Protein AF-A0A2L0I0I6-F1 (afdb_monomer_lite)

pLDDT: mean 92.63, std 5.39, range [59.56, 97.06]

Secondary structure (DSSP, 8-state):
--EEEEEEEEEEEETTEEEEEEEEEETTS-EEEEEEEEETT--EE-TTHHHH--SHHHHHHHHHHHHSHHHHHHHHHHH--

Foldseek 3Di:
DAWDDKAFPAKDADPFGIKTWIWTAHPVRDIDIDIWDAGPVLDIDRVVCCVVQPDPNSVVVVVCQSPDPVNVVVNVVRHVD

Structure (mmCIF, N/CA/C/O backbone):
data_AF-A0A2L0I0I6-F1
#
_entry.id   AF-A0A2L0I0I6-F1
#
loop_
_atom_site.group_PDB
_atom_site.id
_atom_site.type_symbol
_atom_site.label_atom_id
_atom_site.label_alt_id
_atom_site.label_comp_id
_atom_site.label_asym_id
_atom_site.label_entity_id
_atom_site.label_seq_id
_atom_site.pdbx_PDB_ins_code
_atom_site.Cartn_x
_atom_site.Cartn_y
_atom_site.Cartn_z
_atom_site.occupancy
_atom_site.B_iso_or_equiv
_atom_site.auth_seq_id
_atom_site.auth_comp_id
_atom_site.auth_asym_id
_atom_site.auth_atom_id
_atom_site.pdbx_PDB_model_num
ATOM 1 N N . MET A 1 1 ? 6.319 -0.605 -14.595 1.00 73.25 1 MET A N 1
ATOM 2 C CA . MET A 1 1 ? 6.759 0.685 -14.042 1.00 73.25 1 MET A CA 1
ATOM 3 C C . MET A 1 1 ? 7.593 0.325 -12.837 1.00 73.25 1 MET A C 1
ATOM 5 O O . MET A 1 1 ? 7.002 0.106 -11.799 1.00 73.25 1 MET A O 1
ATOM 9 N N . LEU A 1 2 ? 8.911 0.178 -12.985 1.00 85.56 2 LEU A N 1
ATOM 10 C CA . LEU A 1 2 ? 9.733 -0.365 -11.900 1.00 85.56 2 LEU A CA 1
ATOM 11 C C . LEU A 1 2 ? 9.589 0.498 -10.640 1.00 85.56 2 LEU A C 1
ATOM 13 O O . LEU A 1 2 ? 9.827 1.705 -10.687 1.00 85.56 2 LEU A O 1
ATOM 17 N N . ILE A 1 3 ? 9.115 -0.123 -9.560 1.00 92.25 3 ILE A N 1
ATOM 18 C CA . ILE A 1 3 ? 8.934 0.509 -8.250 1.00 92.25 3 ILE A CA 1
ATOM 19 C C . ILE A 1 3 ? 10.213 0.316 -7.437 1.00 92.25 3 ILE A C 1
ATOM 21 O O . ILE A 1 3 ? 10.620 -0.823 -7.204 1.00 92.25 3 ILE A O 1
ATOM 25 N N . ASP A 1 4 ? 10.787 1.415 -6.951 1.00 92.62 4 ASP A N 1
ATOM 26 C CA . ASP A 1 4 ? 11.982 1.395 -6.102 1.00 92.62 4 ASP A CA 1
ATOM 27 C C . ASP A 1 4 ? 11.617 1.456 -4.615 1.00 92.62 4 ASP A C 1
ATOM 29 O O . ASP A 1 4 ? 12.229 0.773 -3.788 1.00 92.62 4 ASP A O 1
ATOM 33 N N . ALA A 1 5 ? 10.598 2.246 -4.261 1.00 94.19 5 ALA A N 1
ATOM 34 C CA . ALA A 1 5 ? 10.191 2.429 -2.874 1.00 94.19 5 ALA A CA 1
ATOM 35 C C . ALA A 1 5 ? 8.690 2.684 -2.716 1.00 94.19 5 ALA A C 1
ATOM 37 O O . ALA A 1 5 ? 8.019 3.233 -3.592 1.00 94.19 5 ALA A O 1
ATOM 38 N N . ILE A 1 6 ? 8.172 2.303 -1.545 1.00 95.69 6 ILE A N 1
ATOM 39 C CA . ILE A 1 6 ? 6.831 2.668 -1.091 1.00 95.69 6 ILE A CA 1
ATOM 40 C C . ILE A 1 6 ? 6.939 3.249 0.315 1.00 95.69 6 ILE A C 1
ATOM 42 O O . ILE A 1 6 ? 7.409 2.579 1.235 1.00 95.69 6 ILE A O 1
ATOM 46 N N . ALA A 1 7 ? 6.462 4.478 0.487 1.00 96.00 7 ALA A N 1
ATOM 47 C CA . ALA A 1 7 ? 6.391 5.151 1.774 1.00 96.00 7 ALA A CA 1
ATOM 48 C C . ALA A 1 7 ? 4.945 5.212 2.274 1.00 96.00 7 ALA A C 1
ATOM 50 O O . ALA A 1 7 ? 4.023 5.550 1.530 1.00 96.00 7 ALA A O 1
ATOM 51 N N . LEU A 1 8 ? 4.743 4.916 3.558 1.00 97.00 8 LEU A N 1
ATOM 52 C CA . LEU A 1 8 ? 3.468 5.131 4.237 1.00 97.00 8 LEU A CA 1
ATOM 53 C C . LEU A 1 8 ? 3.390 6.588 4.708 1.00 97.00 8 LEU A C 1
ATOM 55 O O . LEU A 1 8 ? 4.204 7.015 5.518 1.00 97.00 8 LEU A O 1
ATOM 59 N N . LEU A 1 9 ? 2.406 7.342 4.214 1.00 96.88 9 LEU A N 1
ATOM 60 C CA . LEU A 1 9 ? 2.236 8.765 4.528 1.00 96.88 9 LEU A CA 1
ATOM 61 C C . LEU A 1 9 ? 1.261 8.995 5.685 1.00 96.88 9 LEU A C 1
ATOM 63 O O . LEU A 1 9 ? 1.457 9.881 6.516 1.00 96.88 9 LEU A O 1
ATOM 67 N N . SER A 1 10 ? 0.176 8.222 5.719 1.00 96.50 10 SER A N 1
ATOM 68 C CA . SER A 1 10 ? -0.797 8.235 6.813 1.00 96.50 10 SER A CA 1
ATOM 69 C C . SER A 1 10 ? -1.616 6.951 6.828 1.00 96.50 10 SER A C 1
ATOM 71 O O . SER A 1 10 ? -1.738 6.267 5.810 1.00 96.50 10 SER A O 1
ATOM 73 N N . ALA A 1 11 ? -2.232 6.647 7.969 1.00 97.00 11 ALA A N 1
ATOM 74 C CA . ALA A 1 11 ? -3.216 5.583 8.064 1.00 97.00 11 ALA A CA 1
ATOM 75 C C . ALA A 1 11 ? -4.410 5.994 8.925 1.00 97.00 11 ALA A C 1
ATOM 77 O O . ALA A 1 11 ? -4.300 6.811 9.838 1.00 97.00 11 ALA A O 1
ATOM 78 N N . LYS A 1 12 ? -5.568 5.406 8.632 1.00 95.94 12 LYS A N 1
ATOM 79 C CA . LYS A 1 12 ? -6.806 5.610 9.381 1.00 95.94 12 LYS A CA 1
ATOM 80 C C . LYS A 1 12 ? -7.566 4.300 9.513 1.00 95.94 12 LYS A C 1
ATOM 82 O O . LYS A 1 12 ? -7.749 3.582 8.534 1.00 95.94 12 LYS A O 1
ATOM 87 N N . LYS A 1 13 ? -8.085 4.022 10.708 1.00 95.06 13 LYS A N 1
ATOM 88 C CA . LYS A 1 13 ? -8.991 2.894 10.942 1.00 95.06 13 LYS A CA 1
ATOM 89 C C . LYS A 1 13 ? -10.377 3.212 10.382 1.00 95.06 13 LYS A C 1
ATOM 91 O O . LYS A 1 13 ? -10.899 4.311 10.581 1.00 95.06 13 LYS A O 1
ATOM 96 N N . ASN A 1 14 ? -10.984 2.251 9.699 1.00 90.88 14 ASN A N 1
ATOM 97 C CA . ASN A 1 14 ? -12.355 2.344 9.207 1.00 90.88 14 ASN A CA 1
ATOM 98 C C . ASN A 1 14 ? -13.160 1.102 9.632 1.00 90.88 14 ASN A C 1
ATOM 100 O O . ASN A 1 14 ? -12.659 0.236 10.347 1.00 90.88 14 ASN A O 1
ATOM 104 N N . THR A 1 15 ? -14.435 1.031 9.244 1.00 91.81 15 THR A N 1
ATOM 105 C CA . THR A 1 15 ? -15.332 -0.070 9.637 1.00 91.81 15 THR A CA 1
ATOM 106 C C . THR A 1 15 ? -14.989 -1.416 9.001 1.00 91.81 15 THR A C 1
ATOM 108 O O . THR A 1 15 ? -15.519 -2.428 9.443 1.00 91.81 15 THR A O 1
ATOM 111 N N . LYS A 1 16 ? -14.145 -1.432 7.965 1.00 89.19 16 LYS A N 1
ATOM 112 C CA . LYS A 1 16 ? -13.745 -2.627 7.214 1.00 89.19 16 LYS A CA 1
ATOM 113 C C . LYS A 1 16 ? -12.294 -3.052 7.478 1.00 89.19 16 LYS A C 1
ATOM 115 O O . LYS A 1 16 ? -11.880 -4.076 6.955 1.00 89.19 16 LYS A O 1
ATOM 120 N N . GLY A 1 17 ? -11.537 -2.270 8.249 1.00 95.31 17 GLY A N 1
ATOM 121 C CA . GLY A 1 17 ? -10.103 -2.444 8.453 1.00 95.31 17 GLY A CA 1
ATOM 122 C C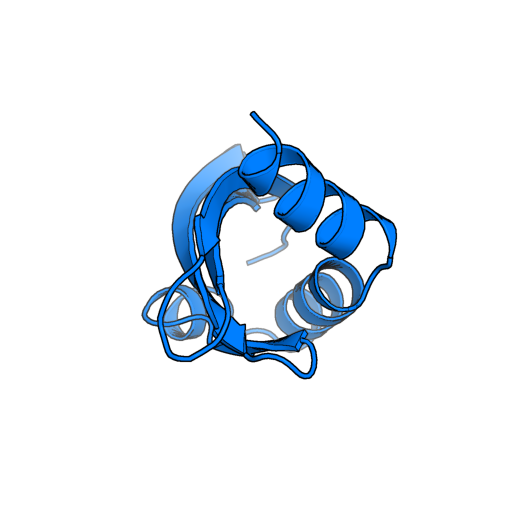 . GLY A 1 17 ? -9.403 -1.093 8.537 1.00 95.31 17 GLY A C 1
ATOM 123 O O . GLY A 1 17 ? -9.631 -0.309 9.468 1.00 95.31 17 GLY A O 1
ATOM 124 N N . TYR A 1 18 ? -8.562 -0.811 7.550 1.00 95.81 18 TYR A N 1
ATOM 125 C CA . TYR A 1 18 ? -7.669 0.335 7.509 1.00 95.81 18 TYR A CA 1
ATOM 126 C C . TYR A 1 18 ? -7.639 0.964 6.114 1.00 95.81 18 TYR A C 1
ATOM 128 O O . TYR A 1 18 ? -7.759 0.300 5.090 1.00 95.81 18 TYR A O 1
ATOM 136 N N . SER A 1 19 ? -7.454 2.276 6.077 1.00 96.19 19 SER A N 1
ATOM 137 C CA . SER A 1 19 ? -7.117 3.025 4.873 1.00 96.19 19 SER A CA 1
ATOM 138 C C . SER A 1 19 ? -5.714 3.572 5.062 1.00 96.19 19 SER A C 1
ATOM 140 O O . SER A 1 19 ? -5.477 4.279 6.041 1.00 96.19 19 SER A O 1
ATOM 142 N N . ALA A 1 20 ? -4.810 3.282 4.135 1.00 96.75 20 ALA A N 1
ATOM 143 C CA . ALA A 1 20 ? -3.448 3.803 4.144 1.00 96.75 20 ALA A CA 1
ATOM 144 C C . ALA A 1 20 ? -3.247 4.712 2.931 1.00 96.75 20 ALA A C 1
ATOM 146 O O . ALA A 1 20 ? -3.619 4.347 1.818 1.00 96.75 20 ALA A O 1
ATOM 147 N N . HIS A 1 21 ? -2.694 5.902 3.150 1.00 96.88 21 HIS A N 1
ATOM 148 C CA . HIS A 1 21 ? -2.219 6.764 2.076 1.00 96.88 21 HIS A CA 1
ATOM 149 C C . HIS A 1 21 ? -0.722 6.532 1.910 1.00 96.88 21 HIS A C 1
ATOM 151 O O . HIS A 1 21 ? 0.022 6.618 2.890 1.00 96.88 21 HIS A O 1
ATOM 157 N N . ILE A 1 22 ? -0.298 6.216 0.694 1.00 97.06 22 ILE A N 1
ATOM 158 C CA . ILE A 1 22 ? 1.071 5.832 0.365 1.00 97.06 22 ILE A CA 1
ATOM 159 C C . ILE A 1 22 ? 1.617 6.703 -0.762 1.00 97.06 22 ILE A C 1
ATOM 161 O O . ILE A 1 22 ? 0.848 7.273 -1.538 1.00 97.06 22 ILE A O 1
ATOM 165 N N . GLN A 1 23 ? 2.938 6.744 -0.864 1.00 96.69 23 GLN A N 1
ATOM 166 C CA . GLN A 1 23 ? 3.685 7.286 -1.992 1.00 96.69 23 GLN A CA 1
ATOM 167 C C . GLN A 1 23 ? 4.528 6.172 -2.603 1.00 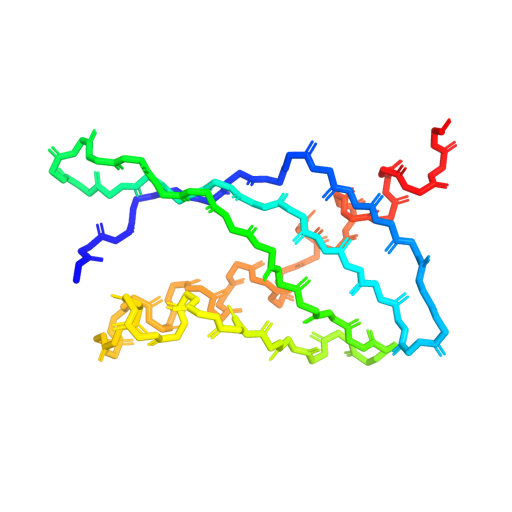96.69 23 GLN A C 1
ATOM 169 O O . GLN A 1 23 ? 5.157 5.408 -1.875 1.00 96.69 23 GLN A O 1
ATOM 174 N N . ILE A 1 24 ? 4.517 6.080 -3.925 1.00 95.44 24 ILE A N 1
ATOM 175 C CA . ILE A 1 24 ? 5.317 5.155 -4.721 1.00 95.44 24 ILE A CA 1
ATOM 176 C C . ILE A 1 24 ? 6.363 5.985 -5.450 1.00 95.44 24 ILE A C 1
ATOM 178 O O . ILE A 1 24 ? 6.002 6.935 -6.143 1.00 95.44 24 ILE A O 1
ATOM 182 N N . GLU A 1 25 ? 7.623 5.599 -5.310 1.00 95.25 25 GLU A N 1
ATOM 183 C CA . GLU A 1 25 ? 8.741 6.131 -6.086 1.00 95.25 25 GLU A CA 1
ATOM 184 C C . GLU A 1 25 ? 9.139 5.101 -7.144 1.00 95.25 25 GLU A C 1
ATOM 186 O O . GLU A 1 25 ? 9.320 3.914 -6.846 1.00 95.25 25 GLU A O 1
ATOM 191 N N . THR A 1 26 ? 9.226 5.548 -8.392 1.00 92.38 26 THR A N 1
ATOM 192 C CA . THR A 1 26 ? 9.564 4.710 -9.544 1.00 92.38 26 THR A CA 1
ATOM 193 C C . THR A 1 26 ? 10.995 4.965 -9.994 1.00 92.38 26 THR A C 1
ATOM 195 O O . THR A 1 26 ? 11.520 6.063 -9.824 1.00 92.38 26 THR A O 1
ATOM 198 N N . SER A 1 27 ? 11.623 3.986 -10.649 1.00 90.62 27 SER A N 1
ATOM 199 C CA . SER A 1 27 ? 13.038 4.091 -11.046 1.00 90.62 27 SER A CA 1
ATOM 200 C C . SER A 1 27 ? 13.335 5.182 -12.083 1.00 90.62 27 SER A C 1
ATOM 202 O O . SER A 1 27 ? 14.496 5.490 -12.345 1.00 90.62 27 SER A O 1
ATOM 204 N N . ASP A 1 28 ? 12.306 5.764 -12.705 1.00 90.50 28 ASP A N 1
ATOM 205 C CA . ASP A 1 28 ? 12.433 6.938 -13.578 1.00 90.50 28 ASP A CA 1
ATOM 206 C C . ASP A 1 28 ? 12.353 8.280 -12.820 1.00 90.50 28 ASP A C 1
ATOM 208 O O . ASP A 1 28 ? 12.420 9.340 -13.444 1.00 90.50 28 ASP A O 1
ATOM 212 N N . GLY A 1 29 ? 12.251 8.240 -11.487 1.00 90.88 29 GLY A N 1
ATOM 213 C CA . GLY A 1 29 ? 12.150 9.401 -10.605 1.00 90.88 29 GLY A CA 1
ATOM 214 C C . GLY A 1 29 ? 10.738 9.976 -10.479 1.00 90.88 29 GLY A C 1
ATOM 215 O O . GLY A 1 29 ? 10.581 11.073 -9.942 1.00 90.88 29 GLY A O 1
ATOM 216 N N . SER A 1 30 ? 9.712 9.287 -10.991 1.00 91.56 30 SER A N 1
ATOM 217 C CA . SER A 1 30 ? 8.322 9.707 -10.800 1.00 91.56 30 SER A CA 1
ATOM 218 C C . SER A 1 30 ? 7.813 9.331 -9.407 1.00 91.56 30 SER A C 1
ATOM 220 O O . SER A 1 30 ? 8.170 8.302 -8.836 1.00 91.56 30 SER A O 1
ATOM 222 N N . GLU A 1 31 ? 6.912 10.158 -8.879 1.00 94.38 31 GLU A N 1
ATOM 223 C CA . GLU A 1 31 ? 6.250 9.916 -7.600 1.00 94.38 31 GLU A CA 1
ATOM 224 C C . GLU A 1 31 ? 4.734 9.859 -7.789 1.00 94.38 31 GLU A C 1
ATOM 226 O O . GLU A 1 31 ? 4.121 10.757 -8.375 1.00 94.38 31 GLU A O 1
ATOM 231 N N . ILE A 1 32 ? 4.113 8.800 -7.273 1.00 92.81 32 ILE A N 1
ATOM 232 C CA . ILE A 1 32 ? 2.670 8.576 -7.366 1.00 92.81 32 ILE A CA 1
ATOM 233 C C . ILE A 1 32 ? 2.127 8.339 -5.963 1.00 92.81 32 ILE A C 1
ATOM 235 O O . ILE A 1 32 ? 2.478 7.357 -5.315 1.00 92.81 32 ILE A O 1
ATOM 239 N N . SER A 1 33 ? 1.214 9.198 -5.515 1.00 95.25 33 SER A N 1
ATOM 240 C CA . SER A 1 33 ? 0.557 9.039 -4.216 1.00 95.25 33 SER A CA 1
ATOM 241 C C . SER A 1 33 ? -0.883 8.583 -4.371 1.00 95.25 33 SER A C 1
ATOM 243 O O . SER A 1 33 ? -1.622 9.071 -5.228 1.00 95.25 33 SER A O 1
ATOM 245 N N . GLY A 1 34 ? -1.309 7.659 -3.518 1.00 95.00 34 GLY A N 1
ATOM 246 C CA . GLY A 1 34 ? -2.640 7.075 -3.586 1.00 95.00 34 GLY A CA 1
ATOM 247 C C . GLY A 1 34 ? -3.059 6.409 -2.290 1.00 95.00 34 GLY A C 1
ATOM 248 O O . GLY A 1 34 ? -2.264 6.212 -1.377 1.00 95.00 34 GLY A O 1
ATOM 249 N N . SER A 1 35 ? -4.345 6.087 -2.198 1.00 95.25 35 SER A N 1
ATOM 250 C CA . SER A 1 35 ? -4.899 5.412 -1.029 1.00 95.25 35 SER A CA 1
ATOM 251 C C . SER A 1 35 ? -5.193 3.956 -1.346 1.00 95.25 35 SER A C 1
ATOM 253 O O . SER A 1 35 ? -5.856 3.661 -2.340 1.00 95.25 35 SER A O 1
ATOM 255 N N . ILE A 1 36 ? -4.767 3.072 -0.452 1.00 96.06 36 ILE A N 1
ATOM 256 C CA . ILE A 1 36 ? -5.111 1.652 -0.459 1.00 96.06 36 ILE A CA 1
ATOM 257 C C . ILE A 1 36 ? -6.063 1.345 0.697 1.00 96.06 36 ILE A C 1
ATOM 259 O O . ILE A 1 36 ? -6.086 2.049 1.715 1.00 96.06 36 ILE A O 1
ATOM 263 N N . GLN A 1 37 ? -6.857 0.293 0.537 1.00 96.69 37 GLN A N 1
ATOM 264 C CA . GLN A 1 37 ? -7.636 -0.287 1.630 1.00 96.69 37 GLN A CA 1
ATOM 265 C C . GLN A 1 37 ? -6.974 -1.581 2.080 1.00 96.69 37 GLN A C 1
ATOM 267 O O . GLN A 1 37 ? -6.506 -2.339 1.240 1.00 96.69 37 GLN A O 1
ATOM 272 N N . LEU A 1 38 ? -6.955 -1.816 3.384 1.00 96.00 38 LEU A N 1
ATOM 273 C CA . LEU A 1 38 ? -6.521 -3.054 4.021 1.00 96.00 38 LEU A CA 1
ATOM 274 C C . LEU A 1 38 ? -7.690 -3.536 4.870 1.00 96.00 38 LEU A C 1
ATOM 276 O O . LEU A 1 38 ? -8.282 -2.726 5.587 1.00 96.00 38 LEU A O 1
ATOM 280 N N . ASP A 1 39 ? -8.047 -4.808 4.808 1.00 95.12 39 ASP A N 1
ATOM 281 C CA . ASP A 1 39 ? -9.052 -5.346 5.721 1.00 95.12 39 ASP A CA 1
ATOM 282 C C . ASP A 1 39 ? -8.443 -5.763 7.074 1.00 95.12 39 ASP A C 1
ATOM 284 O O . ASP A 1 39 ? -7.294 -5.447 7.396 1.00 95.12 39 ASP A O 1
ATOM 288 N N . HIS A 1 40 ? -9.238 -6.419 7.920 1.00 91.50 40 HIS A N 1
ATOM 289 C CA . HIS A 1 40 ? -8.776 -6.905 9.224 1.00 91.50 40 HIS A CA 1
ATOM 290 C C . HIS A 1 40 ? -7.802 -8.090 9.138 1.00 91.50 40 HIS A C 1
ATOM 292 O O . HIS A 1 40 ? -7.109 -8.360 10.119 1.00 91.50 40 HIS A O 1
ATOM 298 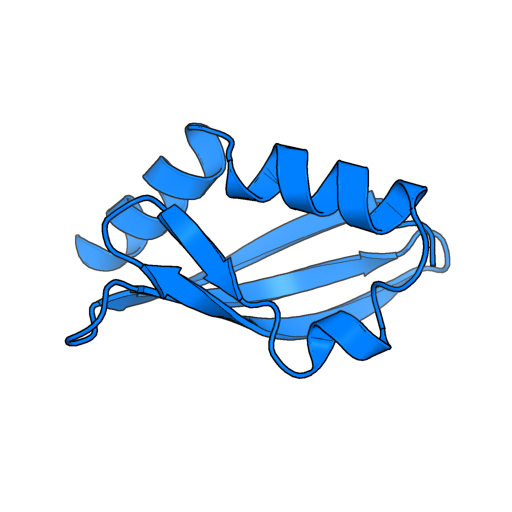N N . GLU A 1 41 ? -7.741 -8.770 7.994 1.00 93.12 41 GLU A N 1
ATOM 299 C CA . GLU A 1 41 ? -6.827 -9.880 7.711 1.00 93.12 41 GLU A CA 1
ATOM 300 C C . GLU A 1 41 ? -5.557 -9.404 6.981 1.00 93.12 41 GLU A C 1
ATOM 302 O O . GLU A 1 41 ? -4.642 -10.195 6.763 1.00 93.12 41 GLU A O 1
ATOM 307 N N . TRP A 1 42 ? -5.449 -8.092 6.725 1.00 92.31 42 TRP A N 1
ATOM 308 C CA . TRP A 1 42 ? -4.375 -7.431 5.977 1.00 92.31 42 TRP A CA 1
ATOM 309 C C . TRP A 1 42 ? -4.366 -7.725 4.477 1.00 92.31 42 TRP A C 1
ATOM 311 O O . TRP A 1 42 ? -3.361 -7.456 3.812 1.00 92.31 42 TRP A O 1
ATOM 321 N N . ASP A 1 43 ? -5.487 -8.188 3.929 1.00 94.12 43 ASP A N 1
ATOM 322 C CA . ASP A 1 43 ? -5.669 -8.232 2.485 1.00 94.12 43 ASP A CA 1
ATOM 323 C C . ASP A 1 43 ? -5.863 -6.809 1.962 1.00 94.12 43 ASP A C 1
ATOM 325 O O . ASP A 1 43 ? -6.618 -6.006 2.525 1.00 94.12 43 ASP A O 1
ATOM 329 N N . TYR A 1 44 ? -5.156 -6.473 0.880 1.00 94.12 44 TYR A N 1
ATOM 330 C CA . TYR A 1 44 ? -5.115 -5.114 0.354 1.00 94.12 44 TYR A CA 1
ATOM 331 C C . TYR A 1 44 ? -5.868 -4.952 -0.967 1.00 94.12 44 TYR A C 1
ATOM 333 O O . TYR A 1 44 ? -5.917 -5.828 -1.830 1.00 94.12 44 TYR A O 1
ATOM 341 N N . GLN A 1 45 ? -6.415 -3.756 -1.160 1.00 94.50 45 GLN A N 1
ATOM 342 C CA . GLN A 1 45 ? -6.998 -3.299 -2.412 1.00 94.50 45 GLN A CA 1
ATOM 343 C C . GLN A 1 45 ? -6.309 -2.009 -2.847 1.00 94.50 45 GLN A C 1
ATOM 345 O O . GLN A 1 45 ? -6.386 -0.985 -2.166 1.00 94.50 45 GLN A O 1
ATOM 350 N N . LEU A 1 46 ? -5.670 -2.058 -4.017 1.00 92.19 46 LEU A N 1
ATOM 351 C CA . LEU A 1 46 ? -4.884 -0.954 -4.578 1.00 92.19 46 LEU A CA 1
ATOM 352 C C . LEU A 1 46 ? -5.729 0.224 -5.093 1.00 92.19 46 LEU A C 1
ATOM 354 O O . LEU A 1 46 ? -5.194 1.295 -5.365 1.00 92.19 46 LEU A O 1
ATOM 358 N N . GLY A 1 47 ? -7.044 0.049 -5.260 1.00 90.25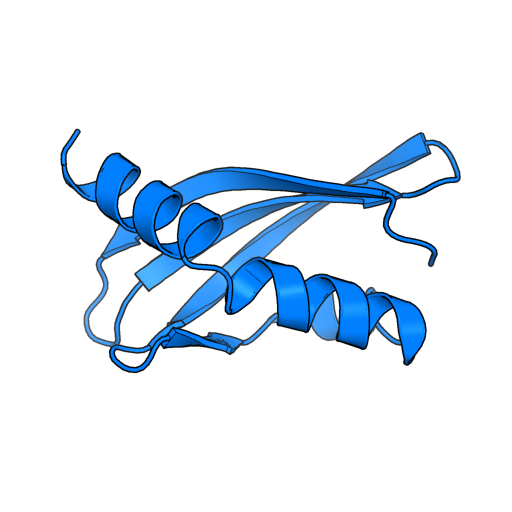 47 GLY A N 1
ATOM 359 C CA . GLY A 1 47 ? -7.894 1.069 -5.879 1.00 90.25 47 GLY A CA 1
ATOM 360 C C . GLY A 1 47 ? -7.386 1.445 -7.276 1.00 90.25 47 GLY A C 1
ATOM 361 O O . GLY A 1 47 ? -7.048 0.563 -8.064 1.00 90.25 47 GLY A O 1
ATOM 362 N N . PHE A 1 48 ? -7.290 2.747 -7.564 1.00 89.06 48 PHE A N 1
ATOM 363 C CA . PHE A 1 48 ? -6.794 3.251 -8.853 1.00 89.06 48 PHE A CA 1
ATOM 364 C C . PHE A 1 48 ? -5.311 2.929 -9.105 1.00 89.06 48 PHE A C 1
ATOM 366 O O . PHE A 1 48 ? -4.880 2.902 -10.254 1.00 89.06 48 PHE A O 1
ATOM 373 N N . LEU A 1 49 ? -4.526 2.649 -8.053 1.00 90.81 49 LEU A N 1
ATOM 374 C CA . LEU A 1 49 ? -3.117 2.277 -8.211 1.00 90.81 49 LEU A CA 1
ATOM 375 C C . LEU A 1 49 ? -2.967 0.942 -8.949 1.00 90.81 49 LEU A C 1
ATOM 377 O O . LEU A 1 49 ? -1.923 0.702 -9.539 1.00 90.81 49 LEU A O 1
ATOM 381 N N . ARG A 1 50 ? -4.010 0.101 -8.985 1.00 90.50 50 ARG A N 1
ATOM 382 C CA . ARG A 1 50 ? -4.010 -1.150 -9.755 1.00 90.50 50 ARG A CA 1
ATOM 383 C C . ARG A 1 50 ? -3.792 -0.929 -11.254 1.00 90.50 50 ARG A C 1
ATOM 385 O O . ARG A 1 50 ? -3.171 -1.764 -11.899 1.00 90.50 50 ARG A O 1
ATOM 392 N N . ASP A 1 51 ? -4.299 0.171 -11.803 1.00 88.31 51 ASP A N 1
ATOM 393 C CA . ASP A 1 51 ? -4.159 0.457 -13.236 1.00 88.31 51 ASP A CA 1
ATOM 394 C C . ASP A 1 51 ? -2.732 0.924 -13.581 1.00 88.31 51 ASP A C 1
ATOM 396 O O . ASP A 1 51 ? -2.266 0.741 -14.708 1.00 88.31 51 ASP A O 1
ATOM 400 N N . LEU A 1 52 ? -2.027 1.486 -12.590 1.00 86.12 52 LEU A N 1
ATOM 401 C CA . LEU A 1 52 ? -0.650 1.977 -12.695 1.00 86.12 52 LEU A CA 1
ATOM 402 C C . LEU A 1 52 ? 0.375 0.867 -12.407 1.00 86.12 52 LEU A C 1
ATOM 404 O O . LEU A 1 52 ? 1.365 0.724 -13.123 1.00 86.12 52 LEU A O 1
ATOM 408 N N . ILE A 1 53 ? 0.112 0.049 -11.387 1.00 88.31 53 ILE A N 1
ATOM 409 C CA . ILE A 1 53 ? 0.916 -1.103 -10.967 1.00 88.31 53 ILE A CA 1
ATOM 410 C C . ILE A 1 53 ? 0.392 -2.335 -11.710 1.00 88.31 53 ILE A C 1
ATOM 412 O O . ILE A 1 53 ? -0.391 -3.122 -11.183 1.00 88.31 53 ILE A O 1
ATOM 416 N N . ASN A 1 54 ? 0.781 -2.471 -12.975 1.00 81.31 54 ASN A N 1
ATOM 417 C CA . ASN A 1 54 ? 0.212 -3.482 -13.870 1.00 81.31 54 ASN A CA 1
ATOM 418 C C . ASN A 1 54 ? 1.220 -4.524 -14.373 1.00 81.31 54 ASN A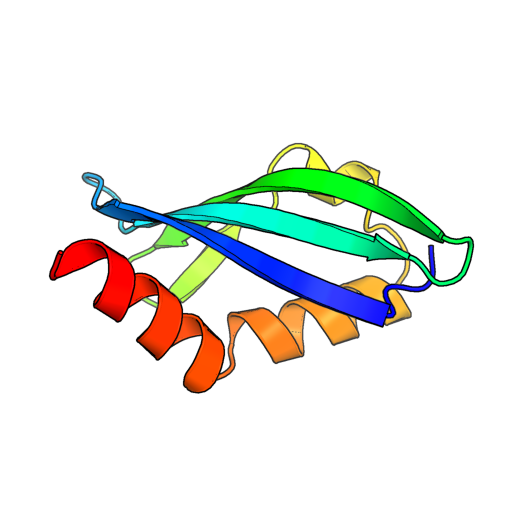 C 1
ATOM 420 O O . ASN A 1 54 ? 0.831 -5.440 -15.098 1.00 81.31 54 ASN A O 1
ATOM 424 N N . THR A 1 55 ? 2.494 -4.419 -13.989 1.00 89.19 55 THR A N 1
ATOM 425 C CA . THR A 1 55 ? 3.486 -5.448 -14.310 1.00 89.19 55 THR A CA 1
ATOM 426 C C . THR A 1 55 ? 3.567 -6.483 -13.194 1.00 89.19 55 THR A C 1
ATOM 428 O O . THR A 1 55 ? 3.321 -6.190 -12.023 1.00 89.19 55 THR A O 1
ATOM 431 N N . GLU A 1 56 ? 3.916 -7.718 -13.552 1.00 90.94 56 GLU A N 1
ATOM 432 C CA . GLU A 1 56 ? 4.061 -8.803 -12.579 1.00 90.94 56 GLU A CA 1
ATOM 433 C C . GLU A 1 56 ? 5.164 -8.511 -11.549 1.00 90.94 56 GLU A C 1
ATOM 435 O O . GLU A 1 56 ? 5.029 -8.855 -10.376 1.00 90.94 56 GLU A O 1
ATOM 440 N N . GLU A 1 57 ? 6.241 -7.850 -11.972 1.00 90.94 57 GLU A N 1
ATOM 441 C CA . GLU A 1 57 ? 7.351 -7.464 -11.100 1.00 90.94 57 GLU A CA 1
ATOM 442 C C . GLU A 1 57 ? 6.917 -6.434 -10.052 1.00 90.94 57 GLU A C 1
ATOM 444 O O . GLU A 1 57 ? 7.133 -6.650 -8.856 1.00 90.94 57 GLU A O 1
ATOM 449 N N . ASP A 1 58 ? 6.214 -5.385 -10.482 1.00 91.19 58 ASP A N 1
ATOM 450 C CA . ASP A 1 58 ? 5.711 -4.335 -9.591 1.00 91.19 58 ASP A CA 1
ATOM 451 C C . ASP A 1 58 ? 4.686 -4.906 -8.606 1.00 91.19 58 ASP A C 1
ATOM 453 O O . ASP A 1 58 ? 4.740 -4.626 -7.409 1.00 91.19 58 ASP A O 1
ATOM 457 N N . MET A 1 59 ? 3.795 -5.781 -9.085 1.00 92.19 59 MET A N 1
ATOM 458 C CA . MET A 1 59 ? 2.824 -6.469 -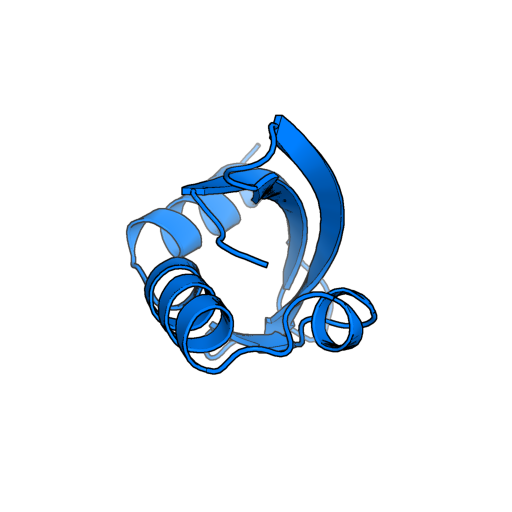8.232 1.00 92.19 59 MET A CA 1
ATOM 459 C C . MET A 1 59 ? 3.511 -7.335 -7.172 1.00 92.19 59 MET A C 1
ATOM 461 O O . MET A 1 59 ? 3.113 -7.297 -6.012 1.00 92.19 59 MET A O 1
ATOM 465 N N . ARG A 1 60 ? 4.571 -8.077 -7.523 1.00 93.56 60 ARG A N 1
ATOM 466 C CA . ARG A 1 60 ? 5.351 -8.865 -6.548 1.00 93.56 60 ARG A CA 1
ATOM 467 C C . ARG A 1 60 ? 6.108 -7.990 -5.553 1.00 93.56 60 ARG A C 1
ATOM 469 O O . ARG A 1 60 ? 6.352 -8.421 -4.427 1.00 93.56 60 ARG A O 1
ATOM 476 N N . PHE A 1 61 ? 6.563 -6.808 -5.960 1.00 93.19 61 PHE A N 1
ATOM 477 C CA . PHE A 1 61 ? 7.182 -5.852 -5.044 1.00 93.19 61 PHE A CA 1
ATOM 478 C C . PHE A 1 61 ? 6.153 -5.339 -4.033 1.00 93.19 61 PHE A C 1
ATOM 480 O O . PHE A 1 61 ? 6.341 -5.507 -2.831 1.00 93.19 61 PHE A O 1
ATOM 487 N N . VAL A 1 62 ? 5.030 -4.823 -4.530 1.00 93.81 62 VAL A N 1
ATOM 488 C CA . VAL A 1 62 ? 3.911 -4.307 -3.731 1.00 93.81 62 VAL A CA 1
ATOM 489 C C . VAL A 1 62 ? 3.386 -5.348 -2.750 1.00 93.81 62 VAL A C 1
ATOM 491 O O . VAL A 1 62 ? 3.207 -5.045 -1.571 1.00 93.81 62 VAL A O 1
ATOM 494 N N . ASP A 1 63 ? 3.193 -6.580 -3.217 1.00 94.38 63 ASP A N 1
ATOM 495 C CA . ASP A 1 63 ? 2.704 -7.678 -2.390 1.00 94.38 63 ASP A CA 1
ATOM 496 C C . ASP A 1 63 ? 3.648 -7.970 -1.222 1.00 94.38 63 ASP A C 1
ATOM 498 O O . ASP A 1 63 ? 3.224 -8.000 -0.065 1.00 94.38 63 ASP A O 1
ATOM 502 N N . ARG A 1 64 ? 4.956 -8.078 -1.496 1.00 94.88 64 ARG A N 1
ATOM 503 C CA . ARG A 1 64 ? 5.978 -8.254 -0.453 1.00 94.88 64 ARG A CA 1
ATOM 504 C C . ARG A 1 64 ? 5.997 -7.092 0.535 1.00 94.88 64 ARG A C 1
ATOM 506 O O . ARG A 1 64 ? 6.161 -7.323 1.729 1.00 94.88 64 ARG A O 1
ATOM 513 N N . THR A 1 65 ? 5.815 -5.861 0.066 1.00 95.25 65 THR A N 1
ATOM 514 C CA . THR A 1 65 ? 5.789 -4.688 0.942 1.00 95.25 65 THR A CA 1
ATOM 515 C C . THR A 1 65 ? 4.555 -4.683 1.840 1.00 95.25 65 THR A C 1
ATOM 517 O O . THR A 1 65 ? 4.701 -4.568 3.054 1.00 95.25 65 THR A O 1
ATOM 520 N N . PHE A 1 66 ? 3.344 -4.841 1.300 1.00 94.56 66 PHE A N 1
ATOM 521 C CA . PHE A 1 66 ? 2.111 -4.727 2.096 1.00 94.56 66 PHE A CA 1
ATOM 522 C C . PHE A 1 66 ? 1.845 -5.925 3.006 1.00 94.56 66 PHE A C 1
ATOM 524 O O . PHE A 1 66 ? 1.179 -5.780 4.033 1.00 94.56 66 PHE A O 1
ATOM 531 N N . THR A 1 67 ? 2.410 -7.087 2.685 1.00 92.81 67 THR A N 1
ATOM 532 C CA . THR A 1 67 ? 2.365 -8.264 3.563 1.00 92.81 67 THR A CA 1
ATOM 533 C C . THR A 1 67 ? 3.460 -8.265 4.632 1.00 92.81 67 THR A C 1
ATOM 535 O O . THR A 1 67 ? 3.381 -9.064 5.567 1.00 92.81 67 THR A O 1
ATOM 538 N N . SER A 1 68 ? 4.448 -7.365 4.544 1.00 95.44 68 SER A N 1
ATOM 539 C CA . SER A 1 68 ? 5.535 -7.275 5.523 1.00 95.44 68 SER A CA 1
ATOM 540 C C . SER A 1 68 ? 5.050 -6.811 6.899 1.00 95.44 68 SER A C 1
ATOM 542 O O . SER A 1 68 ? 4.162 -5.964 7.025 1.00 95.44 68 SER A O 1
ATOM 544 N N . GLU A 1 69 ? 5.676 -7.333 7.956 1.00 95.94 69 GLU A N 1
ATOM 545 C CA . GLU A 1 69 ? 5.407 -6.883 9.326 1.00 95.94 69 GLU A CA 1
ATOM 546 C C . GLU A 1 69 ? 5.749 -5.403 9.517 1.00 95.94 69 GLU A C 1
ATOM 548 O O . GLU A 1 69 ? 5.010 -4.697 10.198 1.00 95.94 69 GLU A O 1
ATOM 553 N N . ASP A 1 70 ? 6.808 -4.910 8.871 1.00 96.00 70 ASP A N 1
ATOM 554 C CA . ASP A 1 70 ? 7.225 -3.508 8.954 1.00 96.00 70 ASP A CA 1
ATOM 555 C C . ASP A 1 70 ? 6.131 -2.559 8.465 1.00 96.00 70 ASP A C 1
ATOM 557 O O . ASP A 1 70 ? 5.792 -1.587 9.146 1.00 96.00 70 ASP A O 1
ATOM 561 N N . PHE A 1 71 ? 5.513 -2.866 7.322 1.00 95.38 71 PHE A N 1
ATOM 562 C CA . PHE A 1 71 ? 4.418 -2.056 6.798 1.00 95.38 71 PHE A CA 1
ATOM 563 C C . PHE A 1 71 ? 3.195 -2.093 7.723 1.00 95.38 71 PHE A C 1
ATOM 565 O O . PHE A 1 71 ? 2.614 -1.049 8.032 1.00 95.38 71 PHE A O 1
ATOM 572 N N . ARG A 1 72 ? 2.830 -3.281 8.223 1.00 95.56 72 ARG A N 1
ATOM 573 C CA . ARG A 1 72 ? 1.711 -3.457 9.166 1.00 95.56 72 ARG A CA 1
ATOM 574 C C . ARG A 1 72 ? 1.937 -2.680 10.461 1.00 95.56 72 ARG A C 1
ATOM 576 O O . ARG A 1 72 ? 1.047 -1.960 10.914 1.00 95.56 72 ARG A O 1
ATOM 583 N N . ASN A 1 73 ? 3.138 -2.771 11.022 1.00 96.12 73 ASN A N 1
ATOM 584 C CA . ASN A 1 73 ? 3.542 -2.029 12.213 1.00 96.12 73 ASN A CA 1
ATOM 585 C C . ASN A 1 73 ? 3.519 -0.519 11.960 1.00 96.12 73 ASN A C 1
ATOM 587 O O . ASN A 1 73 ? 3.043 0.227 12.814 1.00 96.12 73 ASN A O 1
ATOM 591 N N . GLY A 1 74 ? 3.939 -0.074 10.772 1.00 95.81 74 GLY A N 1
ATOM 592 C CA . GLY A 1 74 ? 3.799 1.314 10.336 1.00 95.81 74 GLY A CA 1
ATOM 593 C C . GLY A 1 74 ? 2.342 1.777 10.369 1.00 95.81 74 GLY A C 1
ATOM 594 O O . GLY A 1 74 ? 2.027 2.772 11.022 1.00 95.81 74 GLY A O 1
ATOM 595 N N . VAL A 1 75 ? 1.433 1.021 9.743 1.00 96.12 75 VAL A N 1
ATOM 596 C CA . VAL A 1 75 ? -0.011 1.319 9.738 1.00 96.12 75 VAL A CA 1
ATOM 597 C C . VAL A 1 75 ? -0.560 1.418 11.160 1.00 96.12 75 VAL A C 1
ATOM 599 O O . VAL A 1 75 ? -1.221 2.403 11.480 1.00 96.12 75 VAL A O 1
ATOM 602 N N . LEU A 1 76 ? -0.266 0.449 12.032 1.00 95.25 76 LEU A N 1
ATOM 603 C CA . LEU A 1 76 ? -0.725 0.466 13.428 1.00 95.25 76 LEU A CA 1
ATOM 604 C C . LEU A 1 76 ? -0.118 1.621 14.241 1.00 95.25 76 LEU A C 1
ATOM 606 O O . LEU A 1 76 ? -0.803 2.199 15.090 1.00 95.25 76 LEU A O 1
ATOM 610 N N . GLY A 1 77 ? 1.134 1.988 13.962 1.00 95.94 77 GLY A N 1
ATOM 611 C CA . GLY A 1 77 ? 1.815 3.122 14.584 1.00 95.94 77 GLY A CA 1
ATOM 612 C C . GLY A 1 77 ? 1.102 4.447 14.311 1.00 95.94 77 GLY A C 1
ATOM 613 O O . GLY A 1 77 ? 0.886 5.228 15.235 1.00 95.94 77 GLY A O 1
ATOM 614 N N . TYR A 1 78 ? 0.634 4.661 13.079 1.00 93.19 78 TYR A N 1
ATOM 615 C CA . TYR A 1 78 ? -0.160 5.843 12.719 1.00 93.19 78 TYR A CA 1
ATOM 616 C C . TYR A 1 78 ? -1.520 5.918 13.423 1.00 93.19 78 TYR A C 1
ATOM 618 O O . TYR A 1 78 ? -2.046 7.012 13.585 1.00 93.19 78 TYR A O 1
ATOM 626 N N . LEU A 1 79 ? -2.099 4.788 13.839 1.00 89.94 79 LEU A N 1
ATOM 627 C CA . LEU A 1 79 ? -3.386 4.765 14.553 1.00 89.94 79 LEU A CA 1
ATOM 628 C C . LEU A 1 79 ? -3.257 5.064 16.048 1.00 89.94 79 LEU A C 1
ATOM 630 O O . LEU A 1 79 ? -4.272 5.261 16.715 1.00 89.94 79 LEU A O 1
ATOM 634 N N . SER A 1 80 ? -2.034 4.999 16.572 1.00 81.75 80 SER A N 1
ATOM 635 C CA . SER A 1 80 ? -1.738 5.192 17.993 1.00 81.75 80 SER A CA 1
ATOM 636 C C . SER A 1 80 ? -1.346 6.637 18.326 1.00 81.75 80 SER A C 1
ATOM 638 O O . SER A 1 80 ? -1.241 6.968 19.505 1.00 81.75 80 SER A O 1
ATOM 640 N N . ASN A 1 81 ? -1.137 7.470 17.299 1.00 59.56 81 ASN A N 1
ATOM 641 C CA . ASN A 1 81 ? -0.934 8.920 17.389 1.00 59.56 81 ASN A CA 1
ATOM 642 C C . ASN A 1 81 ? -2.253 9.668 17.166 1.00 59.56 81 ASN A C 1
ATOM 644 O O . ASN A 1 81 ? -2.418 10.738 17.792 1.00 59.56 81 ASN A O 1
#

Sequence (81 aa):
MLIDAIALLSAKKNTKGYSAHIQIETSDGSEISGSIQLDHEWDYQLGFLRDLINTEEDMRFVDRTFTSEDFRNGVLGYLSN

Radius of gyration: 12.13 Å; chains: 1; bounding box: 28×20×32 Å